Protein AF-A0A8K1D1Q8-F1 (afdb_monomer)

Secondary structure (DSSP, 8-state):
--EEEEEETTEEEEEE---HHHHHHHHHHHHHHHHHHHHHHHHHHHT-----HHHHHHHHHHH--TTSEEEHHHHHHHTT--HHHHHHHHHHHHHHHEEEESBSSS-EEETTEEE-EEEE--

Mean predicted aligned error: 11.99 Å

Radius of gyration: 27.91 Å; Cα contacts (8 Å, |Δi|>4): 126; chains: 1; bounding box: 68×44×64 Å

Structure (mmCIF, N/CA/C/O backbone):
data_AF-A0A8K1D1Q8-F1
#
_entry.id   AF-A0A8K1D1Q8-F1
#
loop_
_atom_site.group_PDB
_atom_site.id
_atom_site.type_symbol
_atom_site.label_atom_id
_atom_site.label_alt_id
_atom_site.label_comp_id
_atom_site.label_asym_id
_atom_site.label_entity_id
_atom_site.label_seq_id
_atom_site.pdbx_PDB_ins_code
_atom_site.Cartn_x
_atom_site.Cartn_y
_atom_site.Cartn_z
_atom_site.occupancy
_atom_site.B_iso_or_equiv
_atom_site.auth_seq_id
_atom_site.auth_comp_id
_atom_site.auth_asym_id
_atom_site.auth_atom_id
_atom_site.pdbx_PDB_model_num
ATOM 1 N N . GLY A 1 1 ? 23.986 -14.720 -43.336 1.00 58.19 1 GLY A N 1
ATOM 2 C CA . GLY A 1 1 ? 25.230 -14.506 -42.571 1.00 58.19 1 GLY A CA 1
ATOM 3 C C . GLY A 1 1 ? 26.408 -14.877 -43.440 1.00 58.19 1 GLY A C 1
ATOM 4 O O . GLY A 1 1 ? 26.319 -15.876 -44.146 1.00 58.19 1 GLY A O 1
ATOM 5 N N . LYS A 1 2 ? 27.471 -14.071 -43.441 1.00 68.06 2 LYS A N 1
ATOM 6 C CA . LYS A 1 2 ? 28.723 -14.429 -44.120 1.00 68.06 2 LYS A CA 1
ATOM 7 C C . LYS A 1 2 ? 29.469 -15.443 -43.243 1.00 68.06 2 LYS A C 1
ATOM 9 O O . LYS A 1 2 ? 29.456 -15.319 -42.020 1.00 68.06 2 LYS A O 1
ATOM 14 N N . ILE A 1 3 ? 30.052 -16.470 -43.849 1.00 72.31 3 ILE A N 1
ATOM 15 C CA . ILE A 1 3 ? 30.846 -17.495 -43.158 1.00 72.31 3 ILE A CA 1
ATOM 16 C C . ILE A 1 3 ? 32.301 -17.365 -43.590 1.00 72.31 3 ILE A C 1
ATOM 18 O O . ILE A 1 3 ? 32.586 -17.223 -44.777 1.00 72.31 3 ILE A O 1
ATOM 22 N N . GLU A 1 4 ? 33.214 -17.412 -42.627 1.00 76.50 4 GLU A N 1
ATOM 23 C CA . GLU A 1 4 ? 34.650 -17.388 -42.884 1.00 76.50 4 GLU A CA 1
ATOM 24 C C . GLU A 1 4 ? 35.189 -18.823 -42.890 1.00 76.50 4 GLU A C 1
ATOM 26 O O . GLU A 1 4 ? 34.974 -19.587 -41.940 1.00 76.50 4 GLU A O 1
ATOM 31 N N . LYS A 1 5 ? 35.879 -19.200 -43.974 1.00 80.19 5 LYS A N 1
ATOM 32 C CA . LYS A 1 5 ? 36.597 -20.475 -44.069 1.00 80.19 5 LYS A CA 1
ATOM 33 C C . LYS A 1 5 ? 37.945 -20.324 -43.364 1.00 80.19 5 LYS A C 1
ATOM 35 O O . LYS A 1 5 ? 38.772 -19.526 -43.791 1.00 80.19 5 LYS A O 1
ATOM 40 N N . VAL A 1 6 ? 38.185 -21.135 -42.338 1.00 78.38 6 VAL A N 1
ATOM 41 C CA . VAL A 1 6 ? 39.462 -21.181 -41.616 1.00 78.38 6 VAL A CA 1
ATOM 42 C C . VAL A 1 6 ? 40.105 -22.546 -41.827 1.00 78.38 6 VAL A C 1
ATOM 44 O O . VAL A 1 6 ? 39.523 -23.579 -41.481 1.00 78.38 6 VAL A O 1
ATOM 47 N N . GLU A 1 7 ? 41.311 -22.550 -42.390 1.00 74.88 7 GLU A N 1
ATOM 48 C CA . GLU A 1 7 ? 42.078 -23.760 -42.684 1.00 74.88 7 GLU A CA 1
ATOM 49 C C . GLU A 1 7 ? 43.286 -23.870 -41.748 1.00 74.88 7 GLU A C 1
ATOM 51 O O . GLU A 1 7 ? 44.103 -22.956 -41.653 1.00 74.88 7 GLU A O 1
ATOM 56 N N . SER A 1 8 ? 43.390 -24.987 -41.023 1.00 62.59 8 SER A N 1
ATOM 57 C CA . SER A 1 8 ? 44.525 -25.263 -40.138 1.00 62.59 8 SER A CA 1
ATOM 58 C C . SER A 1 8 ? 44.857 -26.750 -40.142 1.00 62.59 8 SER A C 1
ATOM 60 O O . SER A 1 8 ? 43.987 -27.593 -39.919 1.00 62.59 8 S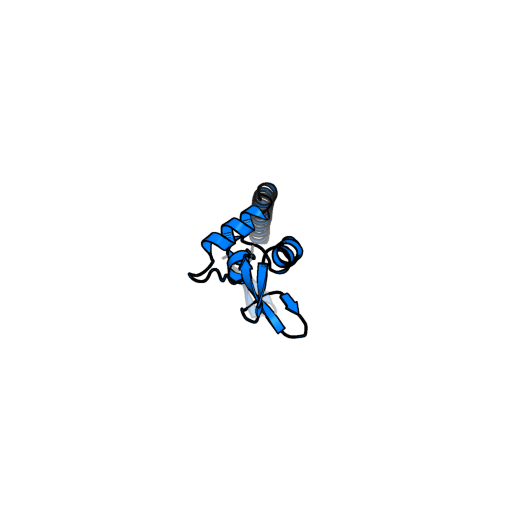ER A O 1
ATOM 62 N N . ARG A 1 9 ? 46.130 -27.074 -40.412 1.00 69.12 9 ARG A N 1
ATOM 63 C CA . ARG A 1 9 ? 46.678 -28.447 -40.441 1.00 69.12 9 ARG A CA 1
ATOM 64 C C . ARG A 1 9 ? 45.809 -29.440 -41.236 1.00 69.12 9 ARG A C 1
ATOM 66 O O . ARG A 1 9 ? 45.520 -30.535 -40.761 1.00 69.12 9 ARG A O 1
ATOM 73 N N . GLY A 1 10 ? 45.358 -29.034 -42.425 1.00 69.88 10 GLY A N 1
ATOM 74 C CA . GLY A 1 10 ? 44.566 -29.876 -43.332 1.00 69.88 10 GLY A CA 1
ATOM 75 C C . GLY A 1 10 ? 43.105 -30.092 -42.922 1.00 69.88 10 GLY A C 1
ATOM 76 O O . GLY A 1 10 ? 42.399 -30.854 -43.578 1.00 69.88 10 GLY A O 1
ATOM 77 N N . LYS A 1 11 ? 42.624 -29.433 -41.860 1.00 66.06 11 LYS A N 1
ATOM 78 C CA . LYS A 1 11 ? 41.206 -29.422 -41.483 1.00 66.06 11 LYS A CA 1
ATOM 79 C C . LYS A 1 11 ? 40.582 -28.079 -41.848 1.00 66.06 11 LYS A C 1
ATOM 81 O O . LYS A 1 11 ? 41.072 -27.023 -41.444 1.00 66.06 11 LYS A O 1
ATOM 86 N N . ILE A 1 12 ? 39.482 -28.139 -42.59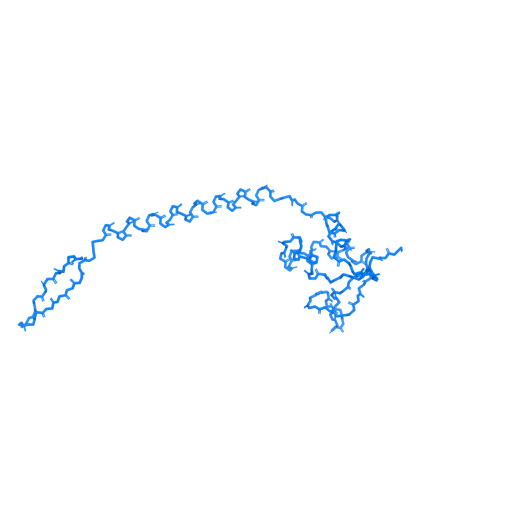7 1.00 77.19 12 ILE A N 1
ATOM 87 C CA . ILE A 1 12 ? 38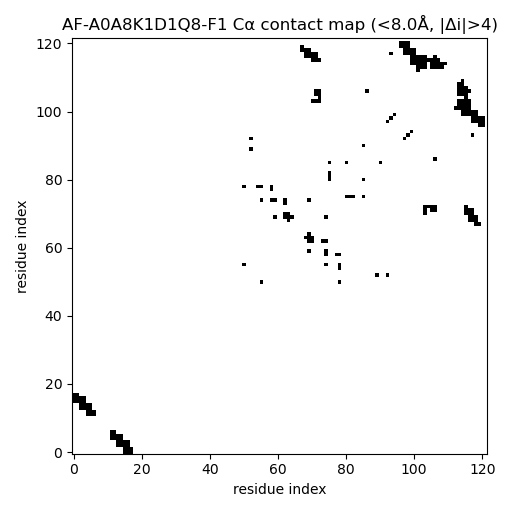.655 -26.979 -42.935 1.00 77.19 12 ILE A CA 1
ATOM 88 C C . ILE A 1 12 ? 37.565 -26.847 -41.874 1.00 77.19 12 ILE A C 1
ATOM 90 O O . ILE A 1 12 ? 36.826 -27.793 -41.607 1.00 77.19 12 ILE A O 1
ATOM 94 N N . SER A 1 13 ? 37.457 -25.658 -41.290 1.00 72.69 13 SER A N 1
ATOM 95 C CA . SER A 1 13 ? 36.382 -25.283 -40.373 1.00 72.69 13 SER A CA 1
ATOM 96 C C . SER A 1 13 ? 35.720 -23.990 -40.846 1.00 72.69 13 SER A C 1
ATOM 98 O O . SER A 1 13 ? 36.362 -23.167 -41.499 1.00 72.69 13 SER A O 1
ATOM 100 N N . TYR A 1 14 ? 34.439 -23.812 -40.531 1.00 78.00 14 TYR A N 1
ATOM 101 C CA . TYR A 1 14 ? 33.682 -22.611 -40.881 1.00 78.00 14 TYR A CA 1
ATOM 102 C C . TYR A 1 14 ? 33.257 -21.900 -39.602 1.00 78.00 14 TYR A C 1
ATOM 104 O O . TYR A 1 14 ? 32.740 -22.544 -38.686 1.00 78.00 14 TYR A O 1
ATOM 112 N N . LYS A 1 15 ? 33.468 -20.583 -39.531 1.00 72.25 15 LYS A N 1
ATOM 113 C CA . LYS A 1 15 ? 32.976 -19.752 -38.425 1.00 72.25 15 LYS A CA 1
ATOM 114 C C . LYS A 1 15 ? 31.965 -18.724 -38.936 1.00 72.25 15 LYS A C 1
ATOM 116 O O . LYS A 1 15 ? 32.172 -18.162 -40.014 1.00 72.25 15 LYS A O 1
ATOM 121 N N . PRO A 1 16 ? 30.878 -18.460 -38.188 1.00 66.69 16 PRO A N 1
ATOM 122 C CA . PRO A 1 16 ? 29.989 -17.349 -38.496 1.00 66.69 16 PRO A CA 1
ATOM 123 C C . PRO A 1 16 ? 30.772 -16.043 -38.384 1.00 66.69 16 PRO A C 1
ATOM 125 O O . PRO A 1 16 ? 31.408 -15.782 -37.361 1.00 66.69 16 PRO A O 1
ATOM 128 N N . MET A 1 17 ? 30.723 -15.223 -39.426 1.00 63.09 17 MET A N 1
ATOM 129 C CA . MET A 1 17 ? 31.316 -13.896 -39.407 1.00 63.09 17 MET A CA 1
ATOM 130 C C . MET A 1 17 ? 30.299 -12.953 -38.760 1.00 63.09 17 MET A C 1
ATOM 132 O O . MET A 1 17 ? 29.298 -12.587 -39.377 1.00 63.09 17 MET A O 1
ATOM 136 N N . ILE A 1 18 ? 30.513 -12.630 -37.485 1.00 64.38 18 ILE A N 1
ATOM 137 C CA . ILE A 1 18 ? 29.706 -11.636 -36.774 1.00 64.38 18 ILE A CA 1
ATOM 138 C C . ILE A 1 18 ? 30.377 -10.281 -37.002 1.00 64.38 18 ILE A C 1
ATOM 140 O O . ILE A 1 18 ? 31.474 -10.036 -36.494 1.00 64.38 18 ILE A O 1
ATOM 144 N N . GLU A 1 19 ? 29.760 -9.425 -37.817 1.00 65.94 19 GLU A N 1
ATOM 145 C CA . GLU A 1 19 ? 30.269 -8.078 -38.079 1.00 65.94 19 GLU A CA 1
ATOM 146 C C . GLU A 1 19 ? 30.190 -7.277 -36.763 1.00 65.94 19 GLU A C 1
ATOM 148 O O . GLU A 1 19 ? 29.111 -7.014 -36.238 1.00 65.94 19 GLU A O 1
ATOM 153 N N . LYS A 1 20 ? 31.344 -6.938 -36.168 1.00 61.94 20 LYS A N 1
ATOM 154 C CA . LYS A 1 20 ? 31.428 -6.251 -34.859 1.00 61.94 20 LYS A CA 1
ATOM 155 C C . LYS A 1 20 ? 30.661 -4.922 -34.821 1.00 61.94 20 LYS A C 1
ATOM 157 O O . LYS A 1 20 ? 30.252 -4.492 -33.743 1.00 61.94 20 LYS A O 1
ATOM 162 N N . ASP A 1 21 ? 30.470 -4.297 -35.978 1.00 62.34 21 ASP A N 1
ATOM 163 C CA . ASP A 1 21 ? 29.716 -3.054 -36.128 1.00 62.34 21 ASP A CA 1
ATOM 164 C C . ASP A 1 21 ? 28.204 -3.251 -35.915 1.00 62.34 21 ASP A C 1
ATOM 166 O O . ASP A 1 21 ? 27.562 -2.373 -35.342 1.00 62.34 21 ASP A O 1
ATOM 170 N N . ASP A 1 22 ? 27.659 -4.431 -36.239 1.00 74.25 22 ASP A N 1
ATOM 171 C CA . ASP A 1 22 ? 26.248 -4.783 -35.999 1.00 74.25 22 ASP A CA 1
ATOM 172 C C . ASP A 1 22 ? 25.960 -4.919 -34.493 1.00 74.25 22 ASP A C 1
ATOM 174 O O . ASP A 1 22 ? 25.014 -4.337 -33.963 1.00 74.25 22 ASP A O 1
ATOM 178 N N . ILE A 1 23 ? 26.864 -5.569 -33.748 1.00 80.50 23 ILE A N 1
ATOM 179 C CA . ILE A 1 23 ? 26.765 -5.653 -32.278 1.00 80.50 23 ILE A CA 1
ATOM 180 C C . ILE A 1 23 ? 26.821 -4.255 -31.646 1.00 80.50 23 ILE A C 1
ATOM 182 O O . ILE A 1 23 ? 26.089 -3.959 -30.700 1.00 80.50 23 ILE A O 1
ATOM 186 N N . LYS A 1 24 ? 27.707 -3.384 -32.139 1.00 83.94 24 LYS A N 1
ATOM 187 C CA . LYS A 1 24 ? 27.890 -2.040 -31.580 1.00 83.94 24 LYS A CA 1
ATOM 188 C C . LYS A 1 24 ? 26.648 -1.171 -31.773 1.00 83.94 24 LYS A C 1
ATOM 190 O O . LYS A 1 24 ? 26.286 -0.438 -30.850 1.00 83.94 24 LYS A O 1
ATOM 195 N N . GLU A 1 25 ? 25.999 -1.270 -32.929 1.00 86.62 25 GLU A N 1
ATOM 196 C CA . GLU A 1 25 ? 24.768 -0.531 -33.206 1.00 86.62 25 GLU A CA 1
ATOM 197 C C . GLU A 1 25 ? 23.600 -1.055 -32.361 1.00 86.62 25 GLU A C 1
ATOM 199 O O . GLU A 1 25 ? 22.904 -0.267 -31.720 1.00 86.62 25 GLU A O 1
ATOM 204 N N . GLN A 1 26 ? 23.455 -2.376 -32.228 1.00 85.88 26 GLN A N 1
ATOM 205 C CA . GLN A 1 26 ? 22.439 -2.973 -31.353 1.00 85.88 26 GLN A CA 1
ATOM 206 C C . GLN A 1 26 ? 22.616 -2.553 -29.884 1.00 85.88 26 GLN A C 1
ATOM 208 O O . GLN A 1 26 ? 21.650 -2.179 -29.218 1.00 85.88 26 GLN A O 1
ATOM 213 N N . LEU A 1 27 ? 23.853 -2.520 -29.378 1.00 91.25 27 LEU A N 1
ATOM 214 C CA . LEU A 1 27 ? 24.143 -2.048 -28.017 1.00 91.25 27 LEU A CA 1
ATOM 215 C C . LEU A 1 27 ? 23.817 -0.563 -27.817 1.00 91.25 27 LEU A C 1
ATOM 217 O O . LEU A 1 27 ? 23.441 -0.154 -26.716 1.00 91.25 27 LEU A O 1
ATOM 221 N N . LYS A 1 28 ? 23.975 0.254 -28.861 1.00 93.75 28 LYS A N 1
ATOM 222 C CA . LYS A 1 28 ? 23.617 1.674 -28.828 1.00 93.75 28 LYS A CA 1
ATOM 223 C C . LYS A 1 28 ? 22.100 1.852 -28.757 1.00 93.75 28 LYS A C 1
ATOM 225 O O . LYS A 1 28 ? 21.637 2.599 -27.900 1.00 93.75 28 LYS A O 1
ATOM 230 N N . ILE A 1 29 ? 21.347 1.109 -29.570 1.00 94.69 29 ILE A N 1
ATOM 231 C CA . ILE A 1 29 ? 19.875 1.111 -29.550 1.00 94.69 29 ILE A CA 1
ATOM 232 C C . ILE A 1 29 ? 19.358 0.738 -28.157 1.00 94.69 29 ILE A C 1
ATOM 234 O O . ILE A 1 29 ? 18.585 1.493 -27.571 1.00 94.69 29 ILE A O 1
ATOM 238 N N . ILE A 1 30 ? 19.860 -0.362 -27.585 1.00 94.69 30 ILE A N 1
ATOM 239 C CA . ILE A 1 30 ? 19.468 -0.818 -26.242 1.00 94.69 30 ILE A CA 1
ATOM 240 C C . ILE A 1 30 ? 19.774 0.255 -25.188 1.00 94.69 30 ILE A C 1
ATOM 242 O O . ILE A 1 30 ? 18.945 0.548 -24.328 1.00 94.69 30 ILE A O 1
ATOM 246 N N . ARG A 1 31 ? 20.953 0.886 -25.252 1.00 96.31 31 ARG A N 1
ATOM 247 C CA . ARG A 1 31 ? 21.325 1.960 -24.317 1.00 96.31 31 ARG A CA 1
ATOM 248 C C . ARG A 1 31 ? 20.375 3.155 -24.406 1.00 96.31 31 ARG A C 1
ATOM 250 O O . ARG A 1 31 ? 20.013 3.720 -23.374 1.00 96.31 31 ARG A O 1
ATOM 257 N N . ASP A 1 32 ? 19.998 3.553 -25.615 1.00 96.88 32 ASP A N 1
ATOM 258 C CA . ASP A 1 32 ? 19.120 4.701 -25.834 1.00 96.88 32 ASP A CA 1
ATOM 259 C C . ASP A 1 32 ? 17.661 4.387 -25.457 1.00 96.88 32 ASP A C 1
ATOM 261 O O . ASP A 1 32 ? 16.941 5.265 -24.979 1.00 96.88 32 ASP A O 1
ATOM 265 N N . GLU A 1 33 ? 17.216 3.137 -25.590 1.00 95.69 33 GLU A N 1
ATOM 266 C CA . GLU A 1 33 ? 15.935 2.679 -25.035 1.00 95.69 33 GLU A CA 1
ATOM 267 C C . GLU A 1 33 ? 15.924 2.686 -23.505 1.00 95.69 33 GLU A C 1
ATOM 269 O O . GLU A 1 33 ? 14.988 3.230 -22.921 1.00 95.69 33 GLU A O 1
ATOM 274 N N . ILE A 1 34 ? 16.986 2.202 -22.851 1.00 96.12 34 ILE A N 1
ATOM 275 C CA . ILE A 1 34 ? 17.115 2.262 -21.383 1.00 96.12 34 ILE A CA 1
ATOM 276 C C . ILE A 1 34 ? 17.035 3.711 -20.887 1.00 96.12 34 ILE A C 1
ATOM 278 O O . ILE A 1 34 ? 16.341 3.998 -19.913 1.00 96.12 34 ILE A O 1
ATOM 282 N N . ARG A 1 35 ? 17.708 4.647 -21.568 1.00 95.62 35 ARG A N 1
ATOM 283 C CA . ARG A 1 35 ? 17.635 6.079 -21.227 1.00 95.62 35 ARG A CA 1
ATOM 284 C C . ARG A 1 35 ? 16.214 6.621 -21.344 1.00 95.62 35 ARG A C 1
ATOM 286 O O . ARG A 1 35 ? 15.731 7.243 -20.407 1.00 95.62 35 ARG A O 1
ATOM 293 N N . ARG A 1 36 ? 15.526 6.324 -22.450 1.00 95.25 36 ARG A N 1
ATOM 294 C CA . ARG A 1 36 ? 14.132 6.749 -22.655 1.00 95.25 36 ARG A CA 1
ATOM 295 C C . ARG A 1 36 ? 13.189 6.169 -21.602 1.00 95.25 36 ARG A C 1
ATOM 297 O O . ARG A 1 36 ? 12.322 6.889 -21.116 1.00 95.25 36 ARG A O 1
ATOM 304 N N . MET A 1 37 ? 13.368 4.904 -21.222 1.00 93.69 37 MET A N 1
ATOM 305 C CA . MET A 1 37 ? 12.600 4.294 -20.134 1.00 93.69 37 MET A CA 1
ATOM 306 C C . MET A 1 37 ? 12.833 5.014 -18.804 1.00 93.69 37 MET A C 1
ATOM 308 O O . MET A 1 37 ? 11.865 5.337 -18.119 1.00 93.69 37 MET A O 1
ATOM 312 N N . ASN A 1 38 ? 14.087 5.316 -18.461 1.00 88.81 38 ASN A N 1
ATOM 313 C CA . ASN A 1 38 ? 14.409 6.034 -17.226 1.00 88.81 38 ASN A CA 1
ATOM 314 C C . ASN A 1 38 ? 13.809 7.445 -17.202 1.00 88.81 38 ASN A C 1
ATOM 316 O O . ASN A 1 38 ? 13.254 7.843 -16.182 1.00 88.81 38 ASN A O 1
ATOM 320 N N . ASP A 1 39 ? 13.848 8.173 -18.318 1.00 90.25 39 ASP A N 1
ATOM 321 C CA . ASP A 1 39 ? 13.250 9.510 -18.408 1.00 90.25 39 ASP A CA 1
ATOM 322 C C . ASP A 1 39 ? 11.724 9.470 -18.226 1.00 90.25 39 ASP A C 1
ATOM 324 O O . ASP A 1 39 ? 11.146 10.340 -17.573 1.00 90.25 39 ASP A O 1
ATOM 328 N N . LEU A 1 40 ? 11.052 8.458 -18.787 1.00 89.00 40 LEU A N 1
ATOM 329 C CA . LEU A 1 40 ? 9.611 8.262 -18.600 1.00 89.00 40 LEU A CA 1
ATOM 330 C C . LEU A 1 40 ? 9.276 7.904 -17.151 1.00 89.00 40 LEU A C 1
ATOM 332 O O . LEU A 1 40 ? 8.328 8.458 -16.598 1.00 89.00 40 LEU A O 1
ATOM 336 N N . LEU A 1 41 ? 10.066 7.029 -16.524 1.00 83.44 41 LEU A N 1
ATOM 337 C CA . LEU A 1 41 ? 9.908 6.690 -15.110 1.00 83.44 41 LEU A CA 1
ATOM 338 C C . LEU A 1 41 ? 10.105 7.916 -14.217 1.00 83.44 41 LEU A C 1
ATOM 340 O O . LEU A 1 41 ? 9.281 8.159 -13.341 1.00 83.44 41 LEU A O 1
ATOM 344 N N . HIS A 1 42 ? 11.129 8.732 -14.474 1.00 76.94 42 HIS A N 1
ATOM 345 C CA . HIS A 1 42 ? 11.345 9.977 -13.737 1.00 76.94 42 HIS A CA 1
ATOM 346 C C . HIS A 1 42 ? 10.161 10.933 -13.866 1.00 76.94 42 HIS A C 1
ATOM 348 O O . HIS A 1 42 ? 9.670 11.418 -12.852 1.00 76.94 42 HIS A O 1
ATOM 354 N N . LYS A 1 43 ? 9.629 11.133 -15.075 1.00 77.50 43 LYS A N 1
ATOM 355 C CA . LYS A 1 43 ? 8.438 11.974 -15.282 1.00 77.50 43 LYS A CA 1
ATOM 356 C C . LYS A 1 43 ? 7.191 11.425 -14.589 1.00 77.50 43 LYS A C 1
ATOM 358 O O . LYS A 1 43 ? 6.361 12.207 -14.136 1.00 77.50 43 LYS A O 1
ATOM 363 N N . LEU A 1 44 ? 7.028 10.105 -14.511 1.00 74.56 44 LEU A N 1
ATOM 364 C CA . LEU A 1 44 ? 5.924 9.491 -13.766 1.00 74.56 44 LEU A CA 1
ATOM 365 C C . LEU A 1 44 ? 6.081 9.695 -12.255 1.00 74.56 44 LEU A C 1
ATOM 367 O O . LEU A 1 44 ? 5.098 9.991 -11.583 1.00 74.56 44 LEU A O 1
ATOM 371 N N . LEU A 1 45 ? 7.305 9.587 -11.735 1.00 69.94 45 LEU A N 1
ATOM 372 C CA . LEU A 1 45 ? 7.607 9.810 -10.321 1.00 69.94 45 LEU A CA 1
ATOM 373 C C . LEU A 1 45 ? 7.477 11.287 -9.926 1.00 69.94 45 LEU A C 1
ATOM 375 O O . LEU A 1 45 ? 6.887 11.582 -8.892 1.00 69.94 45 LEU A O 1
ATOM 379 N N . GLU A 1 46 ? 7.945 12.222 -10.755 1.00 65.56 46 GLU A N 1
ATOM 380 C CA . GLU A 1 46 ? 7.792 13.669 -10.520 1.00 65.56 46 GLU A CA 1
ATOM 381 C C . GLU A 1 46 ? 6.321 14.110 -10.506 1.00 65.56 46 GLU A C 1
ATOM 383 O O . GLU A 1 46 ? 5.959 15.030 -9.779 1.00 65.56 46 GLU A O 1
ATOM 388 N N . ASN A 1 47 ? 5.463 13.423 -11.267 1.00 57.25 47 ASN A N 1
ATOM 389 C CA . ASN A 1 47 ? 4.017 13.653 -11.281 1.00 57.25 47 ASN A CA 1
ATOM 390 C C . ASN A 1 47 ? 3.245 12.735 -10.319 1.00 57.25 47 ASN A C 1
ATOM 392 O O . ASN A 1 47 ? 2.010 12.764 -10.314 1.00 57.25 47 ASN A O 1
ATOM 396 N N . SER A 1 48 ? 3.930 11.905 -9.524 1.00 63.34 48 SER A N 1
ATOM 397 C CA . SER A 1 48 ? 3.257 11.056 -8.546 1.00 63.34 48 SER A CA 1
ATOM 398 C C . SER A 1 48 ? 2.653 11.951 -7.465 1.00 63.34 48 SER A C 1
ATOM 400 O O . SER A 1 48 ? 3.343 12.596 -6.677 1.00 63.34 48 SER A O 1
ATOM 402 N N . ARG A 1 4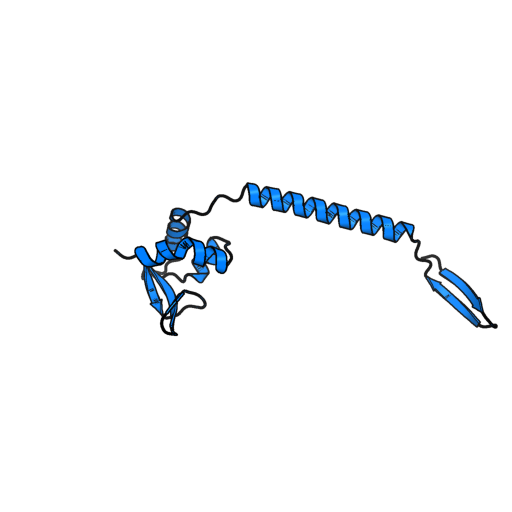9 ? 1.323 12.071 -7.484 1.00 70.62 49 ARG A N 1
ATOM 403 C CA . ARG A 1 49 ? 0.584 12.806 -6.461 1.00 70.62 49 ARG A CA 1
ATOM 404 C C . ARG A 1 49 ? 0.911 12.177 -5.110 1.00 70.62 49 ARG A C 1
ATOM 406 O O . ARG A 1 49 ? 0.748 10.972 -4.936 1.00 70.62 49 ARG A O 1
ATOM 413 N N . GLU A 1 50 ? 1.349 12.993 -4.157 1.00 80.31 50 GLU A N 1
ATOM 414 C CA . GLU A 1 50 ? 1.636 12.511 -2.812 1.00 80.31 50 GLU A CA 1
ATOM 415 C C . GLU A 1 50 ? 0.357 11.926 -2.192 1.00 80.31 50 GLU A C 1
ATOM 417 O O . GLU A 1 50 ? -0.621 12.638 -1.961 1.00 80.31 50 GLU A O 1
ATOM 422 N N . ILE A 1 51 ? 0.351 10.610 -1.960 1.00 85.69 51 ILE A N 1
ATOM 423 C CA . ILE A 1 51 ? -0.818 9.898 -1.431 1.00 85.69 51 ILE A CA 1
ATOM 424 C C . ILE A 1 51 ? -1.023 10.307 0.028 1.00 85.69 51 ILE A C 1
ATOM 426 O O . ILE A 1 51 ? -0.156 10.070 0.873 1.00 85.69 51 ILE A O 1
ATOM 430 N N . SER A 1 52 ? -2.154 10.931 0.329 1.00 92.38 52 SER A N 1
ATOM 431 C CA . SER A 1 52 ? -2.484 11.467 1.650 1.00 92.38 52 SER A CA 1
ATOM 432 C C . SER A 1 52 ? -3.277 10.473 2.508 1.00 92.38 52 SER A C 1
ATOM 434 O O . SER A 1 52 ? -3.768 9.453 2.027 1.00 92.38 52 SER A O 1
ATOM 436 N N . THR A 1 53 ? -3.462 10.788 3.794 1.00 93.44 53 THR A N 1
ATOM 437 C CA . THR A 1 53 ? -4.379 10.035 4.674 1.00 93.44 53 THR A CA 1
ATOM 438 C C . THR A 1 53 ? -5.831 10.103 4.203 1.00 93.44 53 THR A C 1
ATOM 440 O O . THR A 1 53 ? -6.596 9.176 4.450 1.00 93.44 53 THR A O 1
ATOM 443 N N . ARG A 1 54 ? -6.214 11.156 3.469 1.00 94.12 54 ARG A N 1
ATOM 444 C CA . ARG A 1 54 ? -7.541 11.248 2.852 1.00 94.12 54 ARG A CA 1
ATOM 445 C C . ARG A 1 54 ? -7.713 10.213 1.745 1.00 94.12 54 ARG A C 1
ATOM 447 O O . ARG A 1 54 ? -8.753 9.573 1.679 1.00 94.12 54 ARG A O 1
ATOM 454 N N . ASP A 1 55 ? -6.687 10.019 0.918 1.00 95.44 55 ASP A N 1
ATOM 455 C CA . ASP A 1 55 ? -6.718 9.011 -0.147 1.00 95.44 55 ASP A CA 1
ATOM 456 C C . ASP A 1 55 ? -6.780 7.591 0.451 1.00 95.44 55 ASP A C 1
ATOM 458 O O . ASP A 1 55 ? -7.499 6.736 -0.065 1.00 95.44 55 ASP A O 1
ATOM 462 N N . PHE A 1 56 ? -6.107 7.359 1.588 1.00 97.06 56 PHE A N 1
ATOM 463 C CA . PHE A 1 56 ? -6.254 6.126 2.371 1.00 97.06 56 PHE A CA 1
ATOM 464 C C . PHE A 1 56 ? -7.700 5.910 2.829 1.00 97.06 56 PHE A C 1
ATOM 466 O O . PHE A 1 56 ? -8.255 4.831 2.632 1.00 97.06 56 PHE A O 1
ATOM 473 N N . ASP A 1 57 ? -8.317 6.927 3.429 1.00 96.62 57 ASP A N 1
ATOM 474 C CA . ASP A 1 57 ? -9.691 6.842 3.925 1.00 96.62 57 ASP A CA 1
ATOM 475 C C . ASP A 1 57 ? -10.694 6.613 2.787 1.00 96.62 57 ASP A C 1
ATOM 477 O O .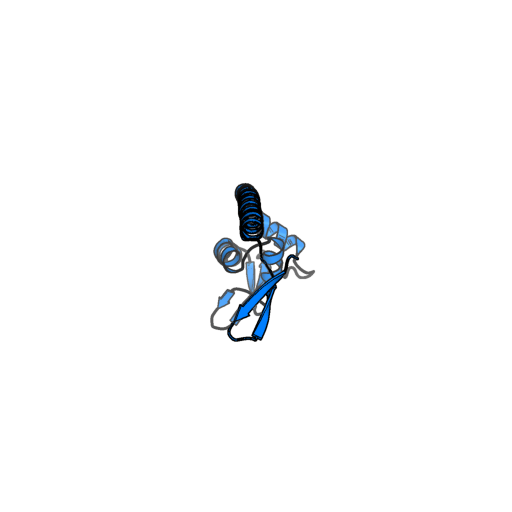 ASP A 1 57 ? -11.609 5.806 2.925 1.00 96.62 57 ASP A O 1
ATOM 481 N N . GLU A 1 58 ? -10.502 7.272 1.644 1.00 96.88 58 GLU A N 1
ATOM 482 C CA . GLU A 1 58 ? -11.306 7.049 0.441 1.00 96.88 58 GLU A CA 1
ATOM 483 C C . GLU A 1 58 ? -11.145 5.612 -0.089 1.00 96.88 58 GLU A C 1
ATOM 485 O O . GLU A 1 58 ? -12.133 4.991 -0.483 1.00 96.88 58 GLU A O 1
ATOM 490 N N . ALA A 1 59 ? -9.925 5.063 -0.083 1.00 96.69 59 ALA A N 1
ATOM 491 C CA . ALA A 1 59 ? -9.676 3.670 -0.456 1.00 96.69 59 ALA A CA 1
ATOM 492 C C . ALA A 1 59 ? -10.339 2.694 0.529 1.00 96.69 59 ALA A C 1
ATOM 494 O O . ALA A 1 59 ? -10.968 1.725 0.104 1.00 96.69 59 ALA A O 1
ATOM 495 N N . TYR A 1 60 ? -10.276 2.973 1.833 1.00 97.69 60 TYR A N 1
ATOM 496 C CA . TYR A 1 60 ? -10.986 2.193 2.846 1.00 97.69 60 TYR A CA 1
ATOM 497 C C . TYR A 1 60 ? -12.499 2.155 2.577 1.00 97.69 60 TYR A C 1
ATOM 499 O O . TYR A 1 60 ? -13.075 1.068 2.565 1.00 97.69 60 TYR A O 1
ATOM 507 N N . GLU A 1 61 ? -13.139 3.296 2.287 1.00 97.44 61 GLU A N 1
ATOM 508 C CA . GLU A 1 61 ? -14.584 3.333 1.996 1.00 97.44 61 GLU A CA 1
ATOM 509 C C . GLU A 1 61 ? -14.968 2.519 0.749 1.00 97.44 61 GLU A C 1
ATOM 511 O O . GLU A 1 61 ? -16.072 1.980 0.695 1.00 97.44 61 GLU A O 1
ATOM 516 N N . ARG A 1 62 ? -14.068 2.396 -0.237 1.00 96.62 62 ARG A N 1
ATOM 517 C CA . ARG A 1 62 ? -14.292 1.559 -1.431 1.00 96.62 62 ARG A CA 1
ATOM 518 C C . ARG A 1 62 ? -14.112 0.065 -1.163 1.00 96.62 62 ARG A C 1
ATOM 520 O O . ARG A 1 62 ? -14.744 -0.749 -1.828 1.00 96.62 62 ARG A O 1
ATOM 527 N N . ILE A 1 63 ? -13.221 -0.291 -0.241 1.00 96.69 63 ILE A N 1
ATOM 528 C CA . ILE A 1 63 ? -12.758 -1.672 -0.035 1.00 96.69 63 ILE A CA 1
ATOM 529 C C . ILE A 1 63 ? -13.513 -2.384 1.078 1.00 96.69 63 ILE A C 1
ATOM 531 O O . ILE A 1 63 ? -13.590 -3.616 1.061 1.00 96.69 63 ILE A O 1
ATOM 535 N N . LYS A 1 64 ? -14.019 -1.634 2.059 1.00 96.38 64 LYS A N 1
ATOM 536 C CA . LYS A 1 64 ? -14.693 -2.213 3.215 1.00 96.38 64 LYS A CA 1
ATOM 537 C C . LYS A 1 64 ? -15.875 -3.090 2.797 1.00 96.38 64 LYS A C 1
ATOM 539 O O . LYS A 1 64 ? -16.584 -2.806 1.833 1.00 96.38 64 LYS A O 1
ATOM 544 N N . ASP A 1 65 ? -16.080 -4.163 3.545 1.00 95.75 65 ASP A N 1
ATOM 545 C CA . ASP A 1 65 ? -17.229 -5.041 3.376 1.00 95.75 65 ASP A CA 1
ATOM 546 C C . ASP A 1 65 ? -18.502 -4.455 4.016 1.00 95.75 65 ASP A C 1
ATOM 548 O O . ASP A 1 65 ? -18.519 -3.351 4.568 1.00 95.75 65 ASP A O 1
ATOM 552 N N . SER A 1 66 ? -19.596 -5.219 3.974 1.00 94.94 66 SER A N 1
ATOM 553 C CA . SER A 1 66 ? -20.883 -4.832 4.568 1.00 94.94 66 SER A CA 1
ATOM 554 C C . SER A 1 66 ? -20.856 -4.646 6.093 1.00 94.94 66 SER A C 1
ATOM 556 O O . SER A 1 66 ? -21.838 -4.175 6.661 1.00 94.94 66 SER A O 1
ATOM 558 N N . LEU A 1 67 ? -19.781 -5.057 6.770 1.00 94.00 67 LEU A N 1
ATOM 559 C CA . LEU A 1 67 ? -19.589 -4.955 8.218 1.00 94.00 67 LEU A CA 1
ATOM 560 C C . LEU A 1 67 ? -18.531 -3.897 8.598 1.00 94.00 67 LEU A C 1
ATOM 562 O O . LEU A 1 67 ? -18.138 -3.812 9.771 1.00 94.00 67 LEU A O 1
ATOM 566 N N . ASP A 1 68 ? -18.118 -3.074 7.629 1.00 95.44 68 ASP A N 1
ATOM 567 C CA . ASP A 1 68 ? -17.065 -2.061 7.720 1.00 95.44 68 ASP A CA 1
ATOM 568 C C . ASP A 1 68 ? -15.654 -2.639 7.978 1.00 95.44 68 ASP A C 1
ATOM 570 O O . ASP A 1 68 ? -14.783 -1.944 8.510 1.00 95.44 68 ASP A O 1
ATOM 574 N N . TYR A 1 69 ? -15.385 -3.896 7.614 1.00 97.19 69 TYR A N 1
ATOM 575 C CA . TYR A 1 69 ? -14.036 -4.469 7.686 1.00 97.19 69 TYR A CA 1
ATOM 576 C C . TYR A 1 69 ? -13.303 -4.334 6.355 1.00 97.19 69 TYR A C 1
ATOM 578 O O . TYR A 1 69 ? -13.859 -4.616 5.296 1.00 97.19 69 TYR A O 1
ATOM 586 N N . ALA A 1 70 ? -12.027 -3.957 6.405 1.00 97.88 70 ALA A N 1
ATOM 587 C CA . ALA A 1 70 ? -11.172 -3.867 5.226 1.00 97.88 70 ALA A CA 1
ATOM 588 C C . ALA A 1 70 ? -9.792 -4.497 5.490 1.00 97.88 70 ALA A C 1
ATOM 590 O O . ALA A 1 70 ? -9.163 -4.180 6.504 1.00 97.88 70 ALA A O 1
ATOM 591 N N . PRO A 1 71 ? -9.276 -5.359 4.594 1.00 97.75 71 PRO A N 1
ATOM 592 C CA . PRO A 1 71 ? -7.891 -5.821 4.658 1.00 97.75 71 PRO A CA 1
ATOM 593 C C . PRO A 1 71 ? -6.907 -4.706 4.266 1.00 97.75 71 PRO A C 1
ATOM 595 O O . PRO A 1 71 ? -7.050 -4.104 3.199 1.00 97.75 71 PRO A O 1
ATOM 598 N N . LEU A 1 72 ? -5.867 -4.485 5.076 1.00 97.44 72 LEU A N 1
ATOM 599 C CA . LEU A 1 72 ? -4.797 -3.508 4.813 1.00 97.44 72 LEU A CA 1
ATOM 600 C C . LEU A 1 72 ? -4.089 -3.773 3.482 1.00 97.44 72 LEU A C 1
ATOM 602 O O . LEU A 1 72 ? -3.764 -2.832 2.763 1.00 97.44 72 LEU A O 1
ATOM 606 N N . GLU A 1 73 ? -3.946 -5.046 3.115 1.00 97.50 73 GLU A N 1
ATOM 607 C CA . GLU A 1 73 ? -3.410 -5.461 1.820 1.00 97.50 73 GLU A CA 1
ATOM 608 C C . GLU A 1 73 ? -4.135 -4.838 0.640 1.00 97.50 73 GLU A C 1
ATOM 610 O O . GLU A 1 73 ? -3.515 -4.291 -0.272 1.00 97.50 73 GLU A O 1
ATOM 615 N N . ARG A 1 74 ? -5.465 -4.913 0.657 1.00 97.44 74 ARG A N 1
ATOM 616 C CA . ARG A 1 74 ? -6.278 -4.431 -0.452 1.00 97.44 74 ARG A CA 1
ATOM 617 C C . ARG A 1 74 ? -6.184 -2.918 -0.557 1.00 97.44 74 ARG A C 1
ATOM 619 O O . ARG A 1 74 ? -6.070 -2.408 -1.664 1.00 97.44 74 ARG A O 1
ATOM 626 N N . ILE A 1 75 ? -6.166 -2.220 0.581 1.00 97.06 75 ILE A N 1
ATOM 627 C CA . ILE A 1 75 ? -5.997 -0.761 0.622 1.00 97.06 75 ILE A CA 1
ATOM 628 C C . ILE A 1 75 ? -4.634 -0.380 0.044 1.00 97.06 75 ILE A C 1
ATOM 630 O O . ILE A 1 75 ? -4.546 0.514 -0.791 1.00 97.06 75 ILE A O 1
ATOM 634 N N . ARG A 1 76 ? -3.571 -1.092 0.418 1.00 96.38 76 ARG A N 1
ATOM 635 C CA . ARG A 1 76 ? -2.234 -0.860 -0.131 1.00 96.38 76 ARG A CA 1
ATOM 636 C C . ARG A 1 76 ? -2.175 -1.074 -1.643 1.00 96.38 76 ARG A C 1
ATOM 638 O O . ARG A 1 76 ? -1.574 -0.259 -2.341 1.00 96.38 76 ARG A O 1
ATOM 645 N N . ILE A 1 77 ? -2.757 -2.169 -2.135 1.00 95.31 77 ILE A N 1
ATOM 646 C CA . ILE A 1 77 ? -2.783 -2.496 -3.568 1.00 95.31 77 ILE A CA 1
ATOM 647 C C . ILE A 1 77 ? -3.565 -1.432 -4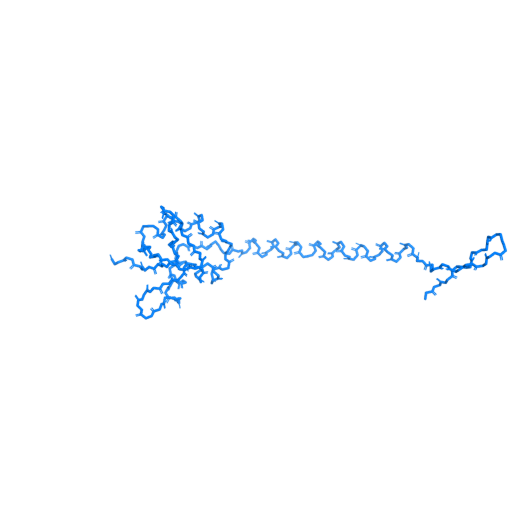.346 1.00 95.31 77 ILE A C 1
ATOM 649 O O . ILE A 1 77 ? -3.082 -0.972 -5.375 1.00 95.31 77 ILE A O 1
ATOM 653 N N . GLU A 1 78 ? -4.715 -0.997 -3.832 1.00 94.12 78 GLU A N 1
ATOM 654 C CA . GLU A 1 78 ? -5.531 0.078 -4.415 1.00 94.12 78 GLU A CA 1
ATOM 655 C C . GLU A 1 78 ? -4.764 1.404 -4.505 1.00 94.12 78 GLU A C 1
ATOM 657 O O . GLU A 1 78 ? -4.865 2.117 -5.500 1.00 94.12 78 GLU A O 1
ATOM 662 N N . LEU A 1 79 ? -3.958 1.726 -3.490 1.00 92.50 79 LEU A N 1
ATOM 663 C CA . LEU A 1 79 ? -3.097 2.910 -3.497 1.00 92.50 79 LEU A CA 1
ATOM 664 C C . LEU A 1 79 ? -1.823 2.727 -4.339 1.00 92.50 79 LEU A C 1
ATOM 666 O O . LEU A 1 79 ? -1.070 3.681 -4.512 1.00 92.50 79 LEU A O 1
ATOM 670 N N . GLY A 1 80 ? -1.556 1.524 -4.857 1.00 91.69 80 GLY A N 1
ATOM 671 C CA . GLY A 1 80 ? -0.376 1.237 -5.675 1.00 91.69 80 GLY A CA 1
ATOM 672 C C . GLY A 1 80 ? 0.948 1.332 -4.913 1.00 91.69 80 GLY A C 1
ATOM 673 O O . GLY A 1 80 ? 1.980 1.619 -5.515 1.00 91.69 80 GLY A O 1
ATOM 674 N N . MET A 1 81 ? 0.934 1.110 -3.595 1.00 92.25 81 MET A N 1
ATOM 675 C CA . MET A 1 81 ? 2.106 1.314 -2.737 1.00 92.25 81 MET A CA 1
ATOM 676 C C . MET A 1 81 ? 2.845 0.009 -2.419 1.00 92.25 81 MET A C 1
ATOM 678 O O . MET A 1 81 ? 2.257 -1.076 -2.300 1.00 92.25 81 MET A O 1
ATOM 682 N N . SER A 1 82 ? 4.159 0.124 -2.214 1.00 93.06 82 SER A N 1
ATOM 683 C CA . SER A 1 82 ? 4.959 -0.959 -1.627 1.00 93.06 82 SER A CA 1
ATOM 684 C C . SER A 1 82 ? 4.556 -1.210 -0.167 1.00 93.06 82 SER A C 1
ATOM 686 O O . SER A 1 82 ? 3.955 -0.347 0.481 1.00 93.06 82 SER A O 1
ATOM 688 N N . LYS A 1 83 ? 4.861 -2.402 0.368 1.00 93.62 83 LYS A N 1
ATOM 689 C CA . LYS A 1 83 ? 4.535 -2.745 1.765 1.00 93.62 83 LYS A CA 1
ATOM 690 C C . LYS A 1 83 ? 5.233 -1.786 2.720 1.00 93.62 83 LYS A C 1
ATOM 692 O O . LYS A 1 83 ? 4.587 -1.180 3.571 1.00 93.62 83 LYS A O 1
ATOM 697 N N . GLU A 1 84 ? 6.534 -1.619 2.547 1.00 92.69 84 GLU A N 1
ATOM 698 C CA . GLU A 1 84 ? 7.390 -0.802 3.400 1.00 92.69 84 GLU A CA 1
ATOM 699 C C . GLU A 1 84 ? 6.901 0.649 3.450 1.00 92.69 84 GLU A C 1
ATOM 701 O O . GLU A 1 84 ? 6.722 1.205 4.534 1.00 92.69 84 GLU A O 1
ATOM 706 N N . GLU A 1 85 ? 6.617 1.240 2.289 1.00 92.31 85 GLU A N 1
ATOM 707 C CA . GLU A 1 85 ? 6.143 2.620 2.192 1.00 92.31 85 GLU A CA 1
ATOM 708 C C . GLU A 1 85 ? 4.767 2.795 2.842 1.00 92.31 85 GLU A C 1
ATOM 710 O O . GLU A 1 85 ? 4.583 3.684 3.674 1.00 92.31 85 GLU A O 1
ATOM 715 N N . PHE A 1 86 ? 3.816 1.917 2.521 1.00 95.69 86 PHE A N 1
ATOM 716 C CA . PHE A 1 86 ? 2.453 1.980 3.044 1.00 95.69 86 PHE A CA 1
ATOM 717 C C . PHE A 1 86 ? 2.414 1.859 4.570 1.00 95.69 86 PHE A C 1
ATOM 719 O O . PHE A 1 86 ? 1.838 2.711 5.255 1.00 95.69 86 PHE A O 1
ATOM 726 N N . TYR A 1 87 ? 3.071 0.831 5.117 1.00 94.94 87 TYR A N 1
ATOM 727 C CA . TYR A 1 87 ? 3.088 0.593 6.558 1.00 94.94 87 TYR A CA 1
ATOM 728 C C . TYR A 1 87 ? 3.946 1.607 7.307 1.00 94.94 87 TYR A C 1
ATOM 730 O O . TYR A 1 87 ? 3.665 1.853 8.473 1.00 94.94 87 TYR A O 1
ATOM 738 N N . SER A 1 88 ? 4.950 2.228 6.681 1.00 93.62 88 SER A N 1
ATOM 739 C CA . SER A 1 88 ? 5.680 3.343 7.296 1.00 93.62 88 SER A CA 1
ATOM 740 C C . SER A 1 88 ? 4.835 4.619 7.322 1.00 93.62 88 SER A C 1
ATOM 742 O O . SER A 1 88 ? 4.779 5.299 8.347 1.00 93.62 88 SER A O 1
ATOM 744 N N . LYS A 1 89 ? 4.149 4.938 6.217 1.00 94.62 89 LYS A N 1
ATOM 745 C CA . LYS A 1 89 ? 3.398 6.189 6.050 1.00 94.62 89 LYS A CA 1
ATOM 746 C C . LYS A 1 89 ? 2.118 6.226 6.879 1.00 94.62 89 LYS A C 1
ATOM 748 O O . LYS A 1 89 ? 1.854 7.214 7.561 1.00 94.62 89 LYS A O 1
ATOM 753 N N . PHE A 1 90 ? 1.333 5.151 6.852 1.00 96.25 90 PHE A N 1
ATOM 754 C CA . PHE A 1 90 ? -0.005 5.142 7.450 1.00 96.25 90 PHE A CA 1
ATOM 755 C C . PHE A 1 90 ? -0.074 4.517 8.837 1.00 96.25 90 PHE A C 1
ATOM 757 O O . PHE A 1 90 ? -1.151 4.511 9.424 1.00 96.25 90 PHE A O 1
ATOM 764 N N . ARG A 1 91 ? 1.045 4.044 9.409 1.00 94.94 91 ARG A N 1
ATOM 765 C CA . ARG A 1 91 ? 1.059 3.411 10.741 1.00 94.94 91 ARG A CA 1
ATOM 766 C C . ARG A 1 91 ? 0.290 4.209 11.779 1.00 94.94 91 ARG A C 1
ATOM 768 O O . ARG A 1 91 ? -0.648 3.698 12.377 1.00 94.94 91 ARG A O 1
ATOM 775 N N . LYS A 1 92 ? 0.686 5.469 11.959 1.00 96.00 92 LYS A N 1
ATOM 776 C CA . LYS A 1 92 ? 0.097 6.357 12.957 1.00 96.00 92 LYS A CA 1
ATOM 777 C C . LYS A 1 92 ? -1.394 6.574 12.689 1.00 96.00 92 LYS A C 1
ATOM 779 O O . LYS A 1 92 ? -2.205 6.406 13.589 1.00 96.00 92 LYS A O 1
ATOM 784 N N . HIS A 1 93 ? -1.747 6.856 11.433 1.00 96.50 93 HIS A N 1
ATOM 785 C CA . HIS A 1 93 ? -3.134 7.065 11.009 1.00 96.50 93 HIS A CA 1
ATOM 786 C C . HIS A 1 93 ? -4.022 5.852 11.305 1.00 96.50 93 HIS A C 1
ATOM 788 O O . HIS A 1 93 ? -5.102 6.005 11.873 1.00 96.50 93 HIS A O 1
ATOM 794 N N . VAL A 1 94 ? -3.554 4.645 10.978 1.00 96.38 94 VAL A N 1
ATOM 795 C CA . VAL A 1 94 ? -4.289 3.405 11.252 1.00 96.38 94 VAL A CA 1
ATOM 796 C C . VAL A 1 94 ? -4.420 3.171 12.755 1.00 96.38 94 VAL A C 1
ATOM 798 O O . VAL A 1 94 ? -5.507 2.878 13.240 1.00 96.38 94 VAL A O 1
ATOM 801 N N . GLU A 1 95 ? -3.335 3.334 13.511 1.00 94.56 95 GLU A N 1
ATOM 802 C CA . GLU A 1 95 ? -3.337 3.095 14.957 1.00 94.56 95 GLU A CA 1
ATOM 803 C C . GLU A 1 95 ? -4.249 4.064 15.728 1.00 94.56 95 GLU A C 1
ATOM 805 O O . GLU A 1 95 ? -4.848 3.661 16.730 1.00 94.56 95 GLU A O 1
ATOM 810 N N . GLU A 1 96 ? -4.384 5.308 15.264 1.00 96.06 96 GLU A N 1
ATOM 811 C CA . GLU A 1 96 ? -5.212 6.351 15.885 1.00 96.06 96 GLU A CA 1
ATOM 812 C C . GLU A 1 96 ? -6.695 6.246 15.495 1.00 96.06 96 GLU A C 1
ATOM 814 O O . GLU A 1 96 ? -7.558 6.416 16.358 1.00 96.06 96 GLU A O 1
ATOM 819 N N . ASN A 1 97 ? -7.003 5.897 14.241 1.00 97.25 97 ASN A N 1
ATOM 820 C CA . ASN A 1 97 ? -8.364 6.006 13.697 1.00 97.25 97 ASN A CA 1
ATOM 821 C C . ASN A 1 97 ? -9.073 4.662 13.465 1.00 97.25 97 ASN A C 1
ATOM 823 O O . ASN A 1 97 ? -10.273 4.649 13.186 1.00 97.25 97 ASN A O 1
ATOM 827 N N . TYR A 1 98 ? -8.370 3.530 13.571 1.00 96.94 98 TYR A N 1
ATOM 828 C CA . TYR A 1 98 ? -8.920 2.219 13.226 1.00 96.94 98 TYR A CA 1
ATOM 829 C C . TYR A 1 98 ? -8.651 1.159 14.296 1.00 96.94 98 TYR A C 1
ATOM 831 O O . TYR A 1 98 ? -7.596 1.104 14.933 1.00 96.94 98 TYR A O 1
ATOM 839 N N . ASP A 1 99 ? -9.615 0.265 14.471 1.00 96.62 99 ASP A N 1
ATOM 840 C CA . ASP A 1 99 ? -9.460 -0.945 15.263 1.00 96.62 99 ASP A CA 1
ATOM 841 C C . ASP A 1 99 ? -8.751 -2.019 14.446 1.00 96.62 99 ASP A C 1
ATOM 843 O O . ASP A 1 99 ? -9.138 -2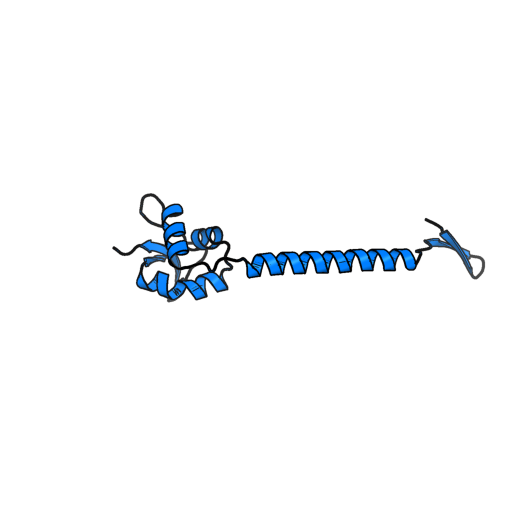.322 13.317 1.00 96.62 99 ASP A O 1
ATOM 847 N N . LEU A 1 100 ? -7.696 -2.583 15.037 1.00 95.94 100 LEU A N 1
ATOM 848 C CA . LEU A 1 100 ? -6.881 -3.637 14.446 1.00 95.94 100 LEU A CA 1
ATOM 849 C C . LEU A 1 100 ? -7.447 -5.003 14.826 1.00 95.94 100 LEU A C 1
ATOM 851 O O . LEU A 1 100 ? -7.539 -5.343 16.008 1.00 95.94 100 LEU A O 1
ATOM 855 N N . ILE A 1 101 ? -7.752 -5.814 13.823 1.00 96.31 101 ILE A N 1
ATOM 856 C CA . ILE A 1 101 ? -8.310 -7.154 13.980 1.00 96.31 101 ILE A CA 1
ATOM 857 C C . ILE A 1 101 ? -7.294 -8.171 13.472 1.00 96.31 101 ILE A C 1
ATOM 859 O O . ILE A 1 101 ? -6.640 -7.971 12.445 1.00 96.31 101 ILE A O 1
ATOM 863 N N . ALA A 1 102 ? -7.132 -9.250 14.238 1.00 95.31 102 ALA A N 1
ATOM 864 C CA . ALA A 1 102 ? -6.202 -10.315 13.901 1.00 95.31 102 ALA A CA 1
ATOM 865 C C . ALA A 1 102 ? -6.651 -11.058 12.631 1.00 95.31 102 ALA A C 1
ATOM 867 O O . ALA A 1 102 ? -7.840 -11.316 12.446 1.00 95.31 102 ALA A O 1
ATOM 868 N N . GLY A 1 103 ? -5.690 -11.425 11.784 1.00 93.62 103 GLY A N 1
ATOM 869 C CA . GLY A 1 103 ? -5.921 -12.068 10.488 1.00 93.62 103 GLY A CA 1
ATOM 870 C C . GLY A 1 103 ? -5.447 -11.217 9.308 1.00 93.62 103 GLY A C 1
ATOM 871 O O . GLY A 1 103 ? -4.789 -10.196 9.500 1.00 93.62 103 GLY A O 1
ATOM 872 N N . GLY A 1 104 ? -5.788 -11.645 8.091 1.00 92.31 104 GLY A N 1
ATOM 873 C CA . GLY A 1 104 ? -5.293 -11.059 6.838 1.00 92.31 104 GLY A CA 1
ATOM 874 C C . GLY A 1 104 ? -3.957 -11.654 6.378 1.00 92.31 104 GLY A C 1
ATOM 875 O O . GLY A 1 104 ? -3.308 -12.387 7.121 1.00 92.31 104 GLY A O 1
ATOM 876 N N . GLU A 1 105 ? -3.559 -11.355 5.139 1.00 93.38 105 GLU A N 1
ATOM 877 C CA . GLU A 1 105 ? -2.293 -11.839 4.556 1.00 93.38 105 GLU A CA 1
ATOM 878 C C . GLU A 1 105 ? -1.091 -10.951 4.924 1.00 93.38 105 GLU A C 1
ATOM 880 O O . GLU A 1 105 ? 0.051 -11.406 4.980 1.00 93.38 105 GLU A O 1
ATOM 885 N N . GLU A 1 106 ? -1.340 -9.678 5.233 1.00 94.31 106 GLU A N 1
ATOM 886 C CA . GLU A 1 106 ? -0.346 -8.710 5.699 1.00 94.31 106 GLU A CA 1
ATOM 887 C C . GLU A 1 106 ? -0.952 -7.738 6.706 1.00 94.31 106 GLU A C 1
ATOM 889 O O . GLU A 1 106 ? -2.166 -7.580 6.766 1.00 94.31 106 GLU A O 1
ATOM 894 N N . GLY A 1 107 ? -0.103 -7.082 7.495 1.00 94.19 107 GLY A N 1
ATOM 895 C CA . GLY A 1 107 ? -0.542 -6.173 8.539 1.00 94.19 107 GLY A CA 1
ATOM 896 C C . GLY A 1 107 ? 0.522 -5.921 9.596 1.00 94.19 107 GLY A C 1
ATOM 897 O O . GLY A 1 107 ? 1.696 -6.259 9.435 1.00 94.19 107 GLY A O 1
ATOM 898 N N . PHE A 1 108 ? 0.102 -5.352 10.720 1.00 94.38 108 PHE A N 1
ATOM 899 C CA . PHE A 1 108 ? 0.994 -5.079 11.841 1.00 94.38 108 PHE A CA 1
ATOM 900 C C . PHE A 1 108 ? 1.174 -6.326 12.704 1.00 94.38 108 PHE A C 1
ATOM 902 O O . PHE A 1 108 ? 0.201 -6.927 13.154 1.00 94.38 108 PHE A O 1
ATOM 909 N N . VAL A 1 109 ? 2.419 -6.692 13.001 1.00 93.06 109 VAL A N 1
ATOM 910 C CA . VAL A 1 109 ? 2.707 -7.782 13.939 1.00 93.06 109 VAL A CA 1
ATOM 911 C C . VAL A 1 109 ? 2.776 -7.225 15.358 1.00 93.06 109 VAL A C 1
ATOM 913 O O . VAL A 1 109 ? 3.587 -6.344 15.655 1.00 93.06 109 VAL A O 1
ATOM 916 N N . ARG A 1 110 ? 1.938 -7.746 16.257 1.00 90.38 110 ARG A N 1
ATOM 917 C CA . ARG A 1 110 ? 1.940 -7.390 17.684 1.00 90.38 110 ARG A CA 1
ATOM 918 C C . ARG A 1 110 ? 1.870 -8.654 18.525 1.00 90.38 110 ARG A C 1
ATOM 920 O O . A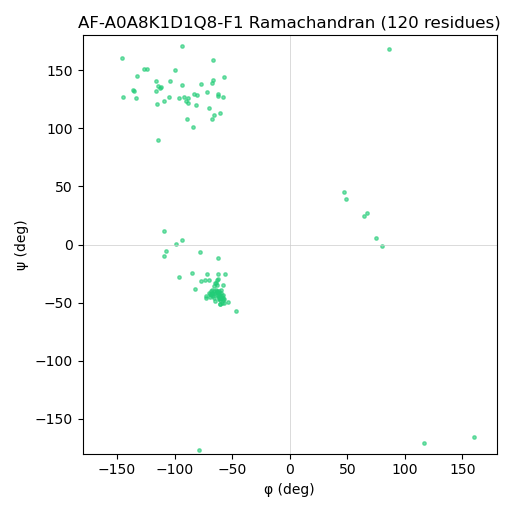RG A 1 110 ? 0.970 -9.468 18.350 1.00 90.38 110 ARG A O 1
ATOM 927 N N . ARG A 1 111 ? 2.826 -8.813 19.449 1.00 89.31 111 ARG A N 1
ATOM 928 C CA . ARG A 1 111 ? 2.907 -9.969 20.369 1.00 89.31 111 ARG A CA 1
ATOM 929 C C . ARG A 1 111 ? 2.766 -11.325 19.645 1.00 89.31 111 ARG A C 1
ATOM 931 O O . ARG A 1 111 ? 2.091 -12.222 20.130 1.00 89.31 111 ARG A O 1
ATOM 938 N N . GLY A 1 112 ? 3.372 -11.445 18.460 1.00 91.25 112 GLY A N 1
ATOM 939 C CA . GLY A 1 112 ? 3.348 -12.665 17.642 1.00 91.25 112 GLY A CA 1
ATOM 940 C C . GLY A 1 112 ? 2.081 -12.891 16.809 1.00 91.25 112 GLY A C 1
ATOM 941 O O . GLY A 1 112 ? 2.033 -13.860 16.064 1.00 91.25 112 GLY A O 1
ATOM 942 N N . SER A 1 113 ? 1.077 -12.013 16.889 1.00 94.38 113 SER A N 1
ATOM 943 C CA . SER A 1 113 ? -0.137 -12.086 16.062 1.00 94.38 113 SER A CA 1
ATOM 944 C C . SER A 1 113 ? -0.112 -11.042 14.944 1.00 94.38 113 SER A C 1
ATOM 946 O O . SER A 1 113 ? 0.338 -9.913 15.158 1.00 94.38 113 SER A O 1
ATOM 948 N N . LEU A 1 114 ? -0.594 -11.423 13.758 1.00 96.44 114 LEU A N 1
ATOM 949 C CA . LEU A 1 114 ? -0.731 -10.547 12.593 1.00 96.44 114 LEU A CA 1
ATOM 950 C C . LEU A 1 114 ? -2.088 -9.837 12.620 1.00 96.44 114 LEU A C 1
ATOM 952 O O . LEU A 1 114 ? -3.124 -10.493 12.704 1.00 96.44 114 LEU A O 1
ATOM 956 N N . TYR A 1 115 ? -2.068 -8.510 12.525 1.00 97.31 115 TYR A N 1
ATOM 957 C CA . TYR A 1 115 ? -3.250 -7.654 12.481 1.00 97.31 115 TYR A CA 1
ATOM 958 C C . TYR A 1 115 ? -3.344 -6.951 11.130 1.00 97.31 115 TYR A C 1
ATOM 960 O O . TYR A 1 115 ? -2.779 -5.870 10.937 1.00 97.31 115 TYR A O 1
ATOM 968 N N . GLY A 1 116 ? -4.023 -7.602 10.193 1.00 96.94 116 GLY A N 1
ATOM 969 C CA . GLY A 1 116 ? -4.168 -7.179 8.805 1.00 96.94 116 GLY A CA 1
ATOM 970 C C . GLY A 1 116 ? -5.541 -6.664 8.418 1.00 96.94 116 GLY A C 1
ATOM 971 O O . GLY A 1 116 ? -5.719 -6.200 7.296 1.00 96.94 116 GLY A O 1
ATOM 972 N N . ILE A 1 117 ? -6.517 -6.739 9.318 1.00 97.62 117 ILE A N 1
ATOM 973 C CA . ILE A 1 117 ? -7.887 -6.295 9.060 1.00 97.62 117 ILE A CA 1
ATOM 974 C C . ILE A 1 117 ? -8.162 -5.071 9.925 1.00 97.62 117 ILE A C 1
ATOM 976 O O . ILE A 1 117 ? -7.809 -5.051 11.106 1.00 97.62 117 ILE A O 1
ATOM 980 N N . ILE A 1 118 ? -8.785 -4.051 9.339 1.00 97.75 118 ILE A N 1
ATOM 981 C CA . ILE A 1 118 ? -9.124 -2.807 10.026 1.00 97.75 118 ILE A CA 1
ATOM 982 C C . ILE A 1 118 ? -10.609 -2.487 9.955 1.00 97.75 118 ILE A C 1
ATOM 984 O O . ILE A 1 118 ? -11.288 -2.829 8.987 1.00 97.75 118 ILE A O 1
ATOM 988 N N . LYS A 1 119 ? -11.090 -1.783 10.978 1.00 97.25 119 LYS A N 1
ATOM 989 C CA . LYS A 1 119 ? -12.425 -1.184 11.034 1.00 97.25 119 LYS A CA 1
ATOM 990 C C . LYS A 1 119 ? -12.331 0.233 11.581 1.00 97.25 119 LYS A C 1
ATOM 992 O O . LYS A 1 119 ? -11.636 0.448 12.570 1.00 97.25 119 LYS A O 1
ATOM 997 N N . ARG A 1 120 ? -12.989 1.204 10.944 1.00 95.94 120 ARG A N 1
ATOM 998 C CA . ARG A 1 120 ? -12.941 2.605 11.385 1.00 95.94 120 ARG A CA 1
ATOM 999 C C . ARG A 1 120 ? -13.539 2.726 12.790 1.00 95.94 120 ARG A C 1
ATOM 1001 O O . ARG A 1 120 ? -14.646 2.235 13.031 1.00 95.94 120 ARG A O 1
ATOM 1008 N N . ARG A 1 121 ? -12.811 3.370 13.707 1.00 93.50 121 ARG A N 1
ATOM 1009 C CA . ARG A 1 121 ? -13.339 3.722 15.030 1.00 93.50 121 ARG A CA 1
ATOM 1010 C C . ARG A 1 121 ? -14.431 4.771 14.854 1.00 93.50 121 ARG A C 1
ATOM 1012 O O . ARG A 1 121 ? -14.301 5.663 14.017 1.00 93.50 121 ARG A O 1
ATOM 1019 N N . ARG A 1 122 ? -15.515 4.623 15.608 1.00 75.94 122 ARG A N 1
ATOM 1020 C CA . ARG A 1 122 ? -16.567 5.639 15.697 1.00 75.94 122 ARG A CA 1
ATOM 1021 C C . ARG A 1 122 ? -16.204 6.696 16.724 1.00 75.94 122 ARG A C 1
ATOM 1023 O O . ARG A 1 122 ? -15.567 6.317 17.732 1.00 75.94 122 ARG A O 1
#

Sequence (122 aa):
GKIEKVESRGKISYKPMIEKDDIKEQLKIIRDEIRRMNDLLHKLLENSREISTRDFDEAYERIKDSLDYAPLERIRIELGMSKEEFYSKFRKHVEENYDLIAGGEEGFVRRGSLYGIIKRRR

pLDDT: mean 87.95, std 11.46, range [57.25, 97.88]

Nearest PDB structures (foldseek):
  5whm-assembly2_D  TM=5.397E-01  e=4.968E+00  Brucella abortus
  7wup-assembly1_B  TM=4.881E-01  e=4.968E+00  Apiospora montagnei NRRL 25634
  3e6m-assembly3_E  TM=3.983E-01  e=7.351E+00  Ruegeria pomeroyi
  7wvs-assembly1_A  TM=3.034E-01  e=9.545E+00  Aspergillus carbonarius ITEM 5010

Solvent-accessible surface area (backbone atoms only — not comparable to full-atom values): 7168 Å² total; per-residue (Å²): 130,58,68,44,83,46,77,56,97,93,43,81,45,77,44,81,55,76,62,68,66,60,58,54,50,54,53,49,52,52,51,54,50,51,50,52,51,50,54,52,50,49,54,52,57,76,65,51,73,81,82,46,74,65,55,52,52,54,41,42,72,73,59,31,48,101,84,49,44,28,48,48,55,57,40,32,58,74,69,72,47,56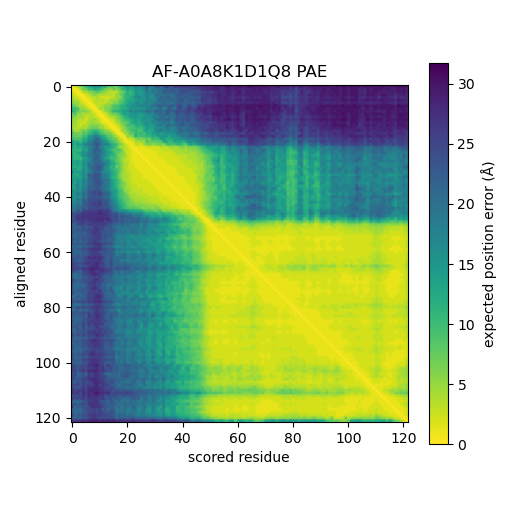,69,70,58,42,57,66,71,41,43,66,60,45,68,74,47,30,47,76,35,78,41,69,97,43,61,54,76,54,98,90,40,48,28,6,28,35,29,74,60,130

Foldseek 3Di:
DDWDWDDDPRDTDIDDDDDVVVVVVVVVVVVVVVVVVVVVVVVCVVPPDDCDVVNLVVLQVVAADPVQKHFQVSSCVVSVHDPVCSCVHCVVVQVVFWDFDFDDPAADADPNTHGGMIGGDD